Protein AF-A0A2M9HE49-F1 (afdb_monomer)

Nearest PDB structures (foldseek):
  8ivz-assembly1_A  TM=8.130E-01  e=4.202E-01  Mus musculus
  4k1n-assembly1_B  TM=7.961E-01  e=7.640E-01  Mus musculus
  4igg-assembly1_B  TM=8.292E-01  e=1.094E+00  Homo sapiens
  8tsh-assembly1_F  TM=8.563E-01  e=1.309E+00  Caldimonas thermodepolymerans
  3q84-assembly1_A  TM=6.141E-01  e=3.023E+00  Homo sapiens

Structure (mmCIF, N/CA/C/O backbone):
data_AF-A0A2M9HE49-F1
#
_entry.id   AF-A0A2M9HE49-F1
#
loop_
_atom_site.group_PDB
_atom_site.id
_atom_site.type_symbol
_atom_site.label_atom_id
_atom_site.label_alt_id
_atom_site.label_comp_id
_atom_site.label_asym_id
_atom_site.label_entity_id
_atom_site.label_seq_id
_atom_site.pdbx_PDB_ins_code
_atom_site.Cartn_x
_atom_site.Cartn_y
_atom_site.Cartn_z
_atom_site.occupancy
_atom_site.B_iso_or_equiv
_atom_site.auth_seq_id
_atom_site.auth_comp_id
_atom_site.auth_asym_id
_atom_site.auth_atom_id
_atom_site.pdbx_PDB_model_num
ATOM 1 N N . MET A 1 1 ? -28.525 17.114 8.973 1.00 35.94 1 MET A N 1
ATOM 2 C CA . MET A 1 1 ? -27.325 17.925 8.687 1.00 35.94 1 MET A CA 1
ATOM 3 C C . MET A 1 1 ? -26.409 17.083 7.824 1.00 35.94 1 MET A C 1
ATOM 5 O O . MET A 1 1 ? -26.007 16.017 8.269 1.00 35.94 1 MET A O 1
ATOM 9 N N . ALA A 1 2 ? -26.199 17.477 6.568 1.00 41.72 2 ALA A N 1
ATOM 10 C CA . ALA A 1 2 ? -25.338 16.740 5.651 1.00 41.72 2 ALA A CA 1
ATOM 11 C C . ALA A 1 2 ? -23.891 16.848 6.143 1.00 41.72 2 ALA A C 1
ATOM 13 O O . ALA A 1 2 ? -23.376 17.952 6.313 1.00 41.72 2 ALA A O 1
ATOM 14 N N . HIS A 1 3 ? -23.253 15.711 6.410 1.00 42.62 3 HIS A N 1
ATOM 15 C CA . HIS A 1 3 ? -21.817 15.675 6.628 1.00 42.62 3 HIS A CA 1
ATOM 16 C C . HIS A 1 3 ? -21.171 16.053 5.291 1.00 42.62 3 HIS A C 1
ATOM 18 O O . HIS A 1 3 ? -21.186 15.262 4.351 1.00 42.62 3 HIS A O 1
ATOM 24 N N . MET A 1 4 ? -20.696 17.295 5.164 1.00 43.41 4 MET A N 1
ATOM 25 C CA . MET A 1 4 ? -19.858 17.687 4.034 1.00 43.41 4 MET A CA 1
ATOM 26 C C . MET A 1 4 ? -18.634 16.774 4.068 1.00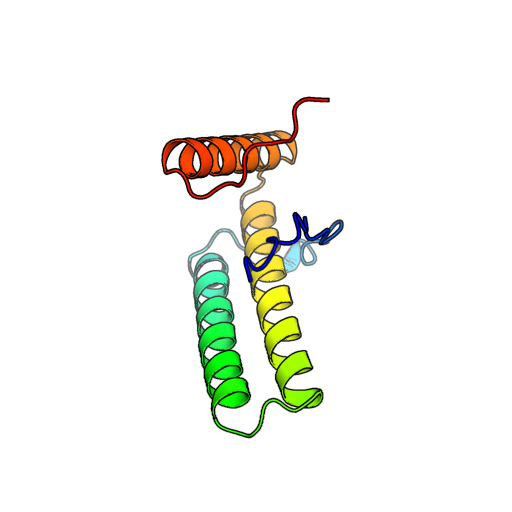 43.41 4 MET A C 1
ATOM 28 O O . MET A 1 4 ? -17.814 16.876 4.982 1.00 43.41 4 MET A O 1
ATOM 32 N N . ALA A 1 5 ? -18.556 15.838 3.122 1.00 51.28 5 ALA A N 1
ATOM 33 C CA . ALA A 1 5 ? -17.382 15.006 2.946 1.00 51.28 5 ALA A CA 1
ATOM 34 C C . ALA A 1 5 ? -16.198 15.948 2.708 1.00 51.28 5 ALA A C 1
ATOM 36 O O . ALA A 1 5 ? -16.173 16.685 1.721 1.00 51.28 5 ALA A O 1
ATOM 37 N N . LYS A 1 6 ? -15.241 15.978 3.641 1.00 53.09 6 LYS A N 1
ATOM 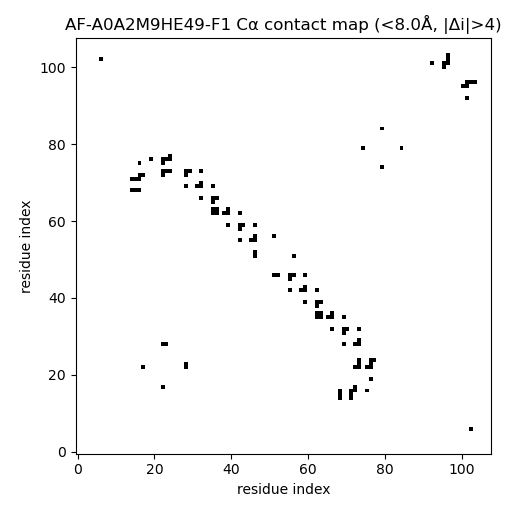38 C CA . LYS A 1 6 ? -13.966 16.648 3.397 1.00 53.09 6 LYS A CA 1
ATOM 39 C C . LYS A 1 6 ? -13.347 15.963 2.181 1.00 53.09 6 LYS A C 1
ATOM 41 O O . LYS A 1 6 ? -12.971 14.798 2.262 1.00 53.09 6 LYS A O 1
ATOM 46 N N . SER A 1 7 ? -13.251 16.693 1.074 1.00 65.38 7 SER A N 1
ATOM 47 C CA . SER A 1 7 ? -12.329 16.388 -0.018 1.00 65.38 7 SER A CA 1
ATOM 48 C C . SER A 1 7 ? -10.918 16.430 0.568 1.00 65.38 7 SER A C 1
ATOM 50 O O . SER A 1 7 ? -10.316 17.496 0.675 1.00 65.38 7 SER A O 1
ATOM 52 N N . GLY A 1 8 ? -10.442 15.292 1.062 1.00 66.44 8 GLY A N 1
ATOM 53 C CA . GLY A 1 8 ? -9.154 15.165 1.726 1.00 66.44 8 GLY A CA 1
ATOM 54 C C . GLY A 1 8 ? -8.305 14.170 0.966 1.00 66.44 8 GLY A C 1
ATOM 55 O O . GLY A 1 8 ? -8.385 12.973 1.225 1.00 66.44 8 GLY A O 1
ATOM 56 N N . GLN A 1 9 ? -7.517 14.660 0.014 1.00 79.69 9 GLN A N 1
ATOM 57 C CA . GLN A 1 9 ? -6.419 13.867 -0.519 1.00 79.69 9 GLN A CA 1
ATOM 58 C C . GLN A 1 9 ? -5.414 13.621 0.614 1.00 79.69 9 GLN A C 1
ATOM 60 O O . GLN A 1 9 ? -5.077 14.540 1.360 1.00 79.69 9 GLN A O 1
ATOM 65 N N . LEU A 1 10 ? -4.959 12.378 0.757 1.00 88.31 10 LEU A N 1
ATOM 66 C CA . LEU A 1 10 ? -3.829 12.045 1.618 1.00 88.31 10 LEU A CA 1
ATOM 67 C C . LEU A 1 10 ? -2.551 12.131 0.785 1.00 88.31 10 LEU A C 1
ATOM 69 O O . LEU A 1 10 ? -2.488 11.584 -0.317 1.00 88.31 10 LEU A O 1
ATOM 73 N N . HIS A 1 11 ? -1.543 12.823 1.308 1.00 90.56 11 HIS A N 1
ATOM 74 C CA . HIS A 1 11 ? -0.226 12.930 0.689 1.00 90.56 11 HIS A CA 1
ATOM 75 C C . HIS A 1 11 ? 0.738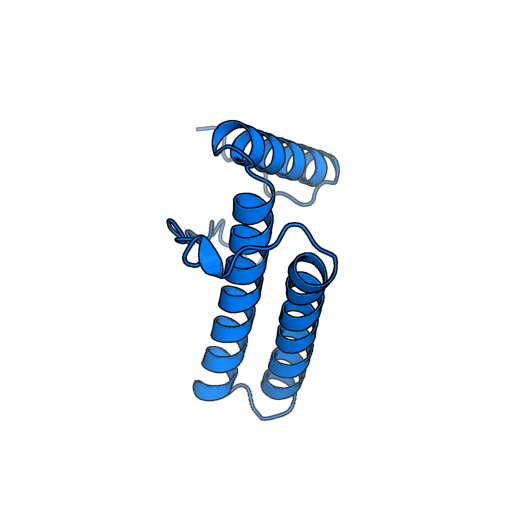 12.024 1.451 1.00 90.56 11 HIS A C 1
ATOM 77 O O . HIS A 1 11 ? 1.083 12.321 2.590 1.00 90.56 11 HIS A O 1
ATOM 83 N N . ILE A 1 12 ? 1.131 10.912 0.830 1.00 90.06 12 ILE A N 1
ATOM 84 C CA . ILE A 1 12 ? 2.013 9.905 1.443 1.00 90.06 12 ILE A CA 1
ATOM 85 C C . ILE A 1 12 ? 3.489 10.332 1.347 1.00 90.06 12 ILE A C 1
ATOM 87 O O . ILE A 1 12 ? 4.266 10.070 2.256 1.00 90.06 12 ILE A O 1
ATOM 91 N N . GLY A 1 13 ? 3.863 11.059 0.287 1.00 91.38 13 GLY A N 1
ATOM 92 C CA . GLY A 1 13 ? 5.259 11.393 -0.013 1.00 91.38 13 GLY A CA 1
ATOM 93 C C . GLY A 1 13 ? 5.955 10.301 -0.833 1.00 91.38 13 GLY A C 1
ATOM 94 O O . GLY A 1 13 ? 5.306 9.375 -1.316 1.00 91.38 13 GLY A O 1
ATOM 95 N N . ALA A 1 14 ? 7.267 10.448 -1.030 1.00 95.19 14 ALA A N 1
ATOM 96 C CA . ALA A 1 14 ? 8.097 9.428 -1.665 1.00 95.19 14 ALA A CA 1
ATOM 97 C C . ALA A 1 14 ? 8.519 8.375 -0.630 1.00 95.19 14 ALA A C 1
ATOM 99 O O . ALA A 1 14 ? 8.863 8.729 0.498 1.00 95.19 14 ALA A O 1
ATOM 100 N N . VAL A 1 15 ? 8.513 7.105 -1.029 1.00 97.19 15 VAL A N 1
ATOM 101 C CA . VAL A 1 15 ? 8.911 5.966 -0.193 1.00 97.19 15 VAL A CA 1
ATOM 102 C C . VAL A 1 15 ? 10.072 5.269 -0.887 1.00 97.19 15 VAL A C 1
ATOM 104 O O . VAL A 1 15 ? 9.951 4.868 -2.043 1.00 97.19 15 VAL A O 1
ATOM 107 N N . GLU A 1 16 ? 11.209 5.174 -0.204 1.00 97.88 16 GLU A N 1
ATOM 108 C CA . GLU A 1 16 ? 12.393 4.498 -0.731 1.00 97.88 16 GLU A CA 1
ATOM 109 C C . GLU A 1 16 ? 12.215 2.975 -0.607 1.00 97.88 16 GLU A C 1
ATOM 111 O O . GLU A 1 16 ? 11.773 2.496 0.443 1.00 97.88 16 GLU A O 1
ATOM 116 N N . PRO A 1 17 ? 12.526 2.181 -1.648 1.00 98.38 17 PRO A N 1
ATOM 117 C CA . PRO A 1 17 ? 12.536 0.733 -1.507 1.00 98.38 17 PRO A CA 1
ATOM 118 C C . PRO A 1 17 ? 13.689 0.286 -0.603 1.00 98.38 17 PRO A C 1
ATOM 120 O O . PRO A 1 17 ? 14.637 1.021 -0.327 1.00 98.38 17 PRO A O 1
ATOM 123 N N . PHE A 1 18 ? 13.651 -0.971 -0.176 1.00 98.38 18 PHE A N 1
ATOM 124 C CA . PHE A 1 18 ? 14.793 -1.579 0.492 1.00 98.38 18 PHE A CA 1
ATOM 125 C C . PHE A 1 18 ? 16.035 -1.585 -0.405 1.00 98.38 18 PHE A C 1
ATOM 127 O O . PHE A 1 18 ? 15.970 -1.493 -1.633 1.00 98.38 18 PHE A O 1
ATOM 134 N N . ARG A 1 19 ? 17.197 -1.749 0.238 1.00 98.31 19 ARG A N 1
ATOM 135 C CA . ARG A 1 19 ? 18.473 -1.948 -0.456 1.00 98.31 19 ARG A CA 1
ATOM 136 C C . ARG A 1 19 ? 18.349 -3.084 -1.474 1.00 98.31 19 ARG A C 1
ATOM 138 O O . ARG A 1 19 ? 17.699 -4.092 -1.206 1.00 98.31 19 ARG A O 1
ATOM 145 N N . ALA A 1 20 ? 19.040 -2.945 -2.603 1.00 96.94 20 ALA A N 1
ATOM 146 C CA . ALA A 1 20 ? 18.929 -3.870 -3.731 1.00 96.94 20 ALA A CA 1
ATOM 147 C C . ALA A 1 20 ? 19.217 -5.344 -3.381 1.00 96.94 20 ALA A C 1
ATOM 149 O O . ALA A 1 20 ? 18.671 -6.235 -4.021 1.00 96.94 20 ALA A O 1
ATOM 150 N N . ASP A 1 21 ? 20.040 -5.620 -2.364 1.00 97.75 21 ASP A N 1
ATOM 151 C CA . ASP A 1 21 ? 20.358 -6.982 -1.920 1.00 97.75 21 ASP A CA 1
ATOM 152 C C . ASP A 1 21 ? 19.228 -7.670 -1.131 1.00 97.75 21 ASP A C 1
ATOM 154 O O . ASP A 1 21 ? 19.296 -8.877 -0.911 1.00 97.75 21 ASP A O 1
ATOM 158 N N . LEU A 1 22 ? 18.191 -6.924 -0.738 1.00 97.88 22 LEU A N 1
ATOM 159 C CA . LEU A 1 22 ? 16.994 -7.422 -0.048 1.00 97.88 22 LEU A CA 1
ATOM 160 C C . LEU A 1 22 ? 15.774 -7.547 -0.973 1.00 97.88 22 LEU A C 1
ATOM 162 O O . LEU A 1 22 ? 14.709 -7.959 -0.520 1.00 97.88 22 LEU A O 1
ATOM 166 N N . LEU A 1 23 ? 15.903 -7.155 -2.244 1.00 98.06 23 LEU A N 1
ATOM 167 C CA . LEU A 1 23 ? 14.815 -7.204 -3.216 1.00 98.06 23 LEU A CA 1
ATOM 168 C C . LEU A 1 23 ? 14.892 -8.494 -4.028 1.00 98.06 23 LEU A C 1
ATOM 170 O O . LEU A 1 23 ? 15.906 -8.792 -4.667 1.00 98.06 23 LEU A O 1
ATOM 174 N N . HIS A 1 24 ? 13.797 -9.250 -4.041 1.00 96.94 24 HIS A N 1
ATOM 175 C CA . HIS A 1 24 ? 13.751 -10.551 -4.701 1.00 96.94 24 HIS A CA 1
ATOM 176 C C . HIS A 1 24 ? 12.548 -10.654 -5.645 1.00 96.94 24 HIS A C 1
ATOM 178 O O . HIS A 1 24 ? 11.420 -10.341 -5.280 1.00 96.94 24 HIS A O 1
ATOM 184 N N . ARG A 1 25 ? 12.764 -11.116 -6.885 1.00 97.69 25 ARG A N 1
ATOM 185 C CA . ARG A 1 25 ? 11.676 -11.398 -7.848 1.00 97.69 25 ARG A CA 1
ATOM 186 C C . ARG A 1 25 ? 11.094 -12.779 -7.608 1.00 97.69 25 ARG A C 1
ATOM 188 O O . ARG A 1 25 ? 11.196 -13.669 -8.453 1.00 97.69 25 ARG A O 1
ATOM 195 N N . ASP A 1 26 ? 10.535 -12.977 -6.427 1.00 98.06 26 ASP A N 1
ATOM 196 C CA . ASP A 1 26 ? 10.028 -14.269 -6.010 1.00 98.06 26 ASP A CA 1
ATOM 197 C C . ASP A 1 26 ? 8.685 -14.180 -5.281 1.00 98.06 26 ASP A C 1
ATOM 199 O O . ASP A 1 26 ? 8.108 -13.118 -5.036 1.00 98.06 26 ASP A O 1
ATOM 203 N N . LYS A 1 27 ? 8.133 -15.361 -5.004 1.00 98.06 27 LYS A N 1
ATOM 204 C CA . LYS A 1 27 ? 6.856 -15.491 -4.311 1.00 98.06 27 LYS A CA 1
ATOM 205 C C . LYS A 1 27 ? 6.902 -14.892 -2.894 1.00 98.06 27 LYS A C 1
ATOM 207 O O . LYS A 1 27 ? 5.940 -14.204 -2.566 1.00 98.06 27 LYS A O 1
ATOM 212 N N . PRO A 1 28 ? 7.935 -15.132 -2.060 1.00 98.25 28 PRO A N 1
ATOM 213 C CA . PRO A 1 28 ? 8.079 -14.458 -0.769 1.00 98.25 28 PRO A CA 1
ATOM 214 C C . PRO A 1 28 ? 7.923 -12.936 -0.834 1.00 98.25 28 PRO A C 1
ATOM 216 O O . PRO A 1 28 ? 7.135 -12.387 -0.069 1.00 98.25 28 PRO A O 1
ATOM 219 N N . GLN A 1 29 ? 8.572 -12.262 -1.789 1.00 98.31 29 GLN A N 1
ATOM 220 C CA . GLN A 1 29 ? 8.441 -10.809 -1.942 1.00 98.31 29 GLN A CA 1
ATOM 221 C C . GLN A 1 29 ? 6.987 -10.375 -2.177 1.00 98.31 29 GLN A C 1
ATOM 223 O O . GLN A 1 29 ? 6.523 -9.403 -1.584 1.00 98.31 29 GLN A O 1
ATOM 228 N N . ALA A 1 30 ? 6.253 -11.103 -3.023 1.00 98.25 30 ALA A N 1
ATOM 229 C CA . ALA A 1 30 ? 4.845 -10.819 -3.287 1.00 98.25 30 ALA A CA 1
ATOM 230 C C . ALA A 1 30 ? 3.931 -11.173 -2.100 1.00 98.25 30 ALA A C 1
ATOM 232 O O . ALA A 1 30 ? 2.934 -10.490 -1.868 1.00 98.25 30 ALA A O 1
ATOM 233 N N . LEU A 1 31 ? 4.258 -12.228 -1.343 1.00 98.69 31 LEU A N 1
ATOM 234 C CA . LEU A 1 31 ? 3.507 -12.618 -0.148 1.00 98.69 31 LEU A CA 1
ATOM 235 C C . LEU A 1 31 ? 3.599 -11.570 0.957 1.00 98.69 31 LEU A C 1
ATOM 237 O O . LEU A 1 31 ? 2.608 -11.388 1.656 1.00 98.69 31 LEU A O 1
ATOM 241 N N . LYS A 1 32 ? 4.708 -10.829 1.059 1.00 98.50 32 LYS A N 1
ATOM 242 C CA . LYS A 1 32 ? 4.847 -9.789 2.082 1.00 98.50 32 LYS A CA 1
ATOM 243 C C . LYS A 1 32 ? 3.747 -8.727 1.986 1.00 98.50 32 LYS A C 1
ATOM 245 O O . LYS A 1 32 ? 3.198 -8.337 3.001 1.00 98.50 32 LYS A O 1
ATOM 250 N N . VAL A 1 33 ? 3.317 -8.357 0.774 1.00 98.75 33 VAL A N 1
ATOM 251 C CA . VAL A 1 33 ? 2.175 -7.435 0.579 1.00 98.75 33 VAL A CA 1
ATOM 252 C C . VAL A 1 33 ? 0.884 -7.979 1.205 1.00 98.75 33 VAL A C 1
ATOM 254 O O . VAL A 1 33 ? 0.094 -7.219 1.760 1.00 98.75 33 VAL A O 1
ATOM 257 N N . LEU A 1 34 ? 0.648 -9.291 1.103 1.00 98.69 34 LEU A N 1
ATOM 258 C CA . LEU A 1 34 ? -0.518 -9.934 1.710 1.00 98.69 34 LEU A CA 1
ATOM 259 C C . LEU A 1 34 ? -0.390 -10.021 3.236 1.00 98.69 34 LEU A C 1
ATOM 261 O O . LEU A 1 34 ? -1.398 -9.865 3.921 1.00 98.69 34 LEU A O 1
ATOM 265 N N . GLU A 1 35 ? 0.813 -10.284 3.743 1.00 98.81 35 GLU A N 1
ATOM 266 C CA . GLU A 1 35 ? 1.109 -10.334 5.179 1.00 98.81 35 GLU A CA 1
ATOM 267 C C . GLU A 1 35 ? 0.821 -8.978 5.835 1.00 98.81 35 GLU A C 1
ATOM 269 O O . GLU A 1 35 ? -0.047 -8.932 6.705 1.00 98.81 35 GLU A O 1
ATOM 274 N N . GLU A 1 36 ? 1.379 -7.874 5.323 1.00 98.81 36 GLU A N 1
ATOM 275 C CA . GLU A 1 36 ? 1.151 -6.546 5.930 1.00 98.81 36 GLU A CA 1
ATOM 276 C C . GLU A 1 36 ? -0.329 -6.146 5.833 1.00 98.81 36 GLU A C 1
ATOM 278 O O . GLU A 1 36 ? -0.913 -5.557 6.740 1.00 98.81 36 GLU A O 1
ATOM 283 N N . ALA A 1 37 ? -0.999 -6.508 4.731 1.00 98.81 37 ALA A N 1
ATOM 284 C CA . ALA A 1 37 ? -2.425 -6.231 4.584 1.00 98.81 37 ALA A CA 1
ATOM 285 C C . ALA A 1 37 ? -3.275 -7.007 5.605 1.00 98.81 37 ALA A C 1
ATOM 287 O O . ALA A 1 37 ? -4.344 -6.534 5.997 1.00 98.81 37 ALA A O 1
ATOM 288 N N . ALA A 1 38 ? -2.830 -8.194 6.027 1.00 98.75 38 ALA A N 1
ATOM 289 C CA . ALA A 1 38 ? -3.464 -8.938 7.107 1.00 98.75 38 ALA A CA 1
ATOM 290 C C . ALA A 1 38 ? -3.166 -8.307 8.478 1.00 98.75 38 ALA A C 1
ATOM 292 O O . ALA A 1 38 ? -4.075 -8.239 9.308 1.00 98.75 38 ALA A O 1
ATOM 293 N N . GLU A 1 39 ? -1.957 -7.790 8.696 1.00 98.75 39 GLU A N 1
ATOM 294 C CA . GLU A 1 39 ? -1.570 -7.090 9.930 1.00 98.75 39 GLU A CA 1
ATOM 295 C C . GLU A 1 39 ? -2.388 -5.802 10.128 1.00 98.75 39 GLU A C 1
ATOM 297 O O . GLU A 1 39 ? -2.975 -5.617 11.196 1.00 98.75 39 GLU A O 1
ATOM 302 N N . VAL A 1 40 ? -2.634 -5.019 9.066 1.00 98.69 40 VAL A N 1
ATOM 303 C CA . VAL A 1 40 ? -3.591 -3.888 9.088 1.00 98.69 40 VAL A CA 1
ATOM 304 C C . VAL A 1 40 ? -4.973 -4.312 9.598 1.00 98.69 40 VAL A C 1
ATOM 306 O O . VAL A 1 40 ? -5.622 -3.586 10.359 1.00 98.69 40 VAL A O 1
ATOM 309 N N . VAL A 1 41 ? -5.463 -5.483 9.178 1.00 98.25 41 VAL A N 1
ATOM 310 C CA . VAL A 1 41 ? -6.781 -5.982 9.601 1.00 98.25 41 VAL A CA 1
ATOM 311 C C . VAL A 1 41 ? -6.787 -6.332 11.088 1.00 98.25 41 VAL A C 1
ATOM 313 O O . VAL A 1 41 ? -7.780 -6.051 11.768 1.00 98.25 41 VAL A O 1
ATOM 316 N N . GLU A 1 42 ? -5.717 -6.932 11.607 1.00 97.81 42 GLU A N 1
ATOM 317 C CA . GLU A 1 42 ? -5.602 -7.235 13.035 1.00 97.81 42 GLU A CA 1
ATOM 318 C C . GLU A 1 42 ? -5.435 -5.964 13.878 1.00 97.81 42 GLU A C 1
ATOM 320 O O . GLU A 1 42 ? -6.177 -5.798 14.849 1.00 97.81 42 GLU A O 1
ATOM 325 N N . ALA A 1 43 ? -4.598 -5.012 13.456 1.00 96.88 43 ALA A N 1
ATOM 326 C CA . ALA A 1 43 ? -4.456 -3.716 14.122 1.00 96.88 43 ALA A CA 1
ATOM 327 C C . ALA A 1 43 ? -5.784 -2.941 14.155 1.00 96.88 43 ALA A C 1
ATOM 329 O O . ALA A 1 43 ? -6.172 -2.384 15.184 1.00 96.88 43 ALA A O 1
ATOM 330 N N . PHE A 1 44 ? -6.565 -2.974 13.069 1.00 97.06 44 PHE A N 1
ATOM 331 C CA . PHE A 1 44 ? -7.897 -2.365 13.053 1.00 97.06 44 PHE A CA 1
ATOM 332 C C . PHE A 1 44 ? -8.861 -3.047 14.033 1.00 97.06 44 PHE A C 1
ATOM 334 O O . PHE A 1 44 ? -9.638 -2.370 14.715 1.00 97.06 44 PHE A O 1
ATOM 341 N N . LYS A 1 45 ? -8.846 -4.386 14.109 1.00 95.19 45 LYS A N 1
ATOM 342 C CA . LYS A 1 45 ? -9.680 -5.130 15.066 1.00 95.19 45 LYS A CA 1
ATOM 343 C C . LYS A 1 45 ? -9.321 -4.766 16.499 1.00 95.19 45 LYS A C 1
ATOM 345 O O . LYS A 1 45 ? -10.242 -4.637 17.308 1.00 95.19 45 LYS A O 1
ATOM 350 N N . ASP A 1 46 ? -8.034 -4.620 16.798 1.00 93.31 46 ASP A N 1
ATOM 351 C CA . ASP A 1 46 ? -7.568 -4.222 18.122 1.00 93.31 46 ASP A CA 1
ATOM 352 C C . ASP A 1 46 ? -8.032 -2.799 18.463 1.00 93.31 46 ASP A C 1
ATOM 354 O O . ASP A 1 46 ? -8.786 -2.606 19.424 1.00 93.31 46 ASP A O 1
ATOM 358 N N . TRP A 1 47 ? -7.737 -1.836 17.579 1.00 92.81 47 TRP A N 1
ATOM 359 C CA . TRP A 1 47 ? -8.170 -0.441 17.700 1.00 92.81 47 TRP A CA 1
ATOM 360 C C . TRP A 1 47 ? -9.683 -0.316 17.924 1.00 92.81 47 TRP A C 1
ATOM 362 O O . TRP A 1 47 ? -10.136 0.416 18.808 1.00 92.81 47 TRP A O 1
ATOM 372 N N . ASN A 1 48 ? -10.491 -1.070 17.172 1.00 91.75 48 ASN A N 1
ATOM 373 C CA . ASN A 1 48 ? -11.948 -1.006 17.256 1.00 91.75 48 ASN A CA 1
ATOM 374 C C . ASN A 1 48 ? -12.532 -1.670 18.520 1.00 91.75 48 ASN A C 1
ATOM 376 O O . ASN A 1 48 ? -13.610 -1.280 18.967 1.00 91.75 48 ASN A O 1
ATOM 380 N N . LYS A 1 49 ? -11.864 -2.677 19.099 1.00 88.62 49 LYS A N 1
ATOM 381 C CA . LYS A 1 49 ? -12.365 -3.411 20.278 1.00 88.62 49 LYS A CA 1
ATOM 382 C C . LYS A 1 49 ? -11.955 -2.783 21.606 1.00 88.62 49 LYS A C 1
ATOM 384 O O . LYS A 1 49 ? -12.712 -2.876 22.571 1.00 88.62 49 LYS A O 1
ATOM 389 N N . HIS A 1 50 ? -10.774 -2.179 21.669 1.00 75.75 50 HIS A N 1
ATOM 390 C CA . HIS A 1 50 ? -10.093 -1.900 22.935 1.00 75.75 50 HIS A CA 1
ATOM 391 C C . HIS A 1 50 ? -9.995 -0.406 23.286 1.00 75.75 50 HIS A C 1
ATOM 393 O O . HIS A 1 50 ? -9.193 -0.011 24.126 1.00 75.75 50 HIS A O 1
ATOM 399 N N . GLY A 1 51 ? -10.891 0.415 22.727 1.00 70.94 51 GLY A N 1
ATOM 400 C CA . GLY A 1 51 ? -11.112 1.794 23.178 1.00 70.94 51 GLY A CA 1
ATOM 401 C C . GLY A 1 51 ? -10.473 2.878 22.313 1.00 70.94 51 GLY A C 1
ATOM 402 O O . GLY A 1 51 ? -10.537 4.043 22.700 1.00 70.94 51 GLY A O 1
ATOM 403 N N . GLN A 1 52 ? -9.928 2.518 21.143 1.00 89.69 52 GLN A N 1
ATOM 404 C CA . GLN A 1 52 ? -9.407 3.452 20.139 1.00 89.69 52 GLN A CA 1
ATOM 405 C C . GLN A 1 52 ? -8.337 4.396 20.705 1.00 89.69 52 GLN A C 1
ATOM 407 O O . GLN A 1 52 ? -8.403 5.617 20.529 1.00 89.69 52 GLN A O 1
ATOM 412 N N . THR A 1 53 ? -7.356 3.840 21.419 1.00 92.31 53 THR A N 1
ATOM 413 C CA . THR A 1 53 ? -6.296 4.640 22.043 1.00 92.31 53 THR A CA 1
ATOM 414 C C . THR A 1 53 ? -5.387 5.292 20.995 1.00 92.31 53 THR A C 1
ATOM 416 O O . THR A 1 53 ? -5.379 4.924 19.817 1.00 92.31 53 THR A O 1
ATOM 419 N N . ALA A 1 54 ? -4.605 6.289 21.421 1.00 92.00 54 ALA A N 1
ATOM 420 C CA . ALA A 1 54 ? -3.611 6.921 20.553 1.00 92.00 54 ALA A CA 1
ATOM 421 C C . ALA A 1 54 ? -2.528 5.931 20.092 1.00 92.00 54 ALA A C 1
ATOM 423 O O . ALA A 1 54 ? -2.090 6.021 18.952 1.00 92.00 54 ALA A O 1
ATOM 424 N N . GLU A 1 55 ? -2.151 4.990 20.961 1.00 92.88 55 GLU A N 1
ATOM 425 C CA . GLU A 1 55 ? -1.212 3.900 20.674 1.00 92.88 55 GLU A CA 1
ATOM 426 C C . GLU A 1 55 ? -1.776 2.965 19.603 1.00 92.88 55 GLU A C 1
ATOM 428 O O . GLU A 1 55 ? -1.208 2.856 18.531 1.00 92.88 55 GLU A O 1
ATOM 433 N N . GLN A 1 56 ? -2.992 2.453 19.777 1.00 93.19 56 GLN A N 1
ATOM 434 C CA . GLN A 1 56 ? -3.622 1.578 18.779 1.00 93.19 56 GLN A CA 1
ATOM 435 C C . GLN A 1 56 ? -3.864 2.266 17.434 1.00 93.19 56 GLN A C 1
ATOM 437 O O . GLN A 1 56 ? -3.860 1.643 16.375 1.00 93.19 56 GLN A O 1
ATOM 442 N N . ARG A 1 57 ? -4.124 3.578 17.465 1.00 94.69 57 ARG A N 1
ATOM 443 C CA . ARG A 1 57 ? -4.213 4.377 16.244 1.00 94.69 57 ARG A CA 1
ATOM 444 C C . ARG A 1 57 ? -2.849 4.488 15.560 1.00 94.69 57 ARG A C 1
ATOM 446 O O . ARG A 1 57 ? -2.820 4.550 14.336 1.00 94.69 57 ARG A O 1
ATOM 453 N N .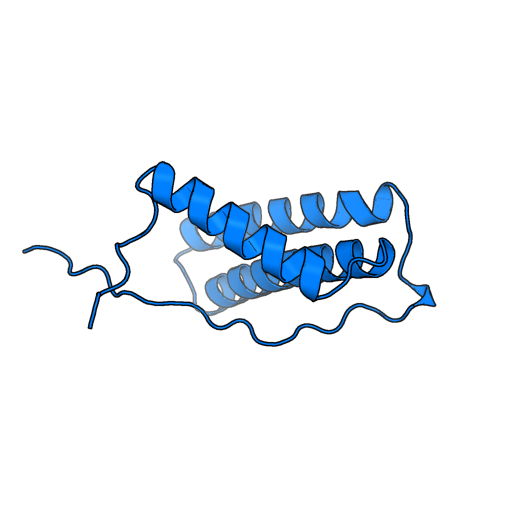 HIS A 1 58 ? -1.771 4.593 16.332 1.00 95.56 58 HIS A N 1
ATOM 454 C CA . HIS A 1 58 ? -0.406 4.597 15.819 1.00 95.56 58 HIS A CA 1
ATOM 455 C C . HIS A 1 58 ? -0.080 3.249 15.180 1.00 95.56 58 HIS A C 1
ATOM 457 O O . HIS A 1 58 ? 0.278 3.241 14.012 1.00 95.56 58 HIS A O 1
ATOM 463 N N . ASP A 1 59 ? -0.348 2.141 15.871 1.00 96.25 59 ASP A N 1
ATOM 464 C CA . ASP A 1 59 ? -0.112 0.789 15.352 1.00 96.25 59 ASP A CA 1
ATOM 465 C C . ASP A 1 59 ? -0.841 0.575 14.019 1.00 96.25 59 ASP A C 1
ATOM 467 O O . ASP A 1 59 ? -0.241 0.190 13.025 1.00 96.25 59 ASP A O 1
ATOM 471 N N . LEU A 1 60 ? -2.124 0.948 13.931 1.00 97.50 60 LEU A N 1
ATOM 472 C CA . LEU A 1 60 ? -2.868 0.860 12.670 1.00 97.50 60 LEU A CA 1
ATOM 473 C C . LEU A 1 60 ? -2.244 1.700 11.537 1.00 97.50 60 LEU A C 1
ATOM 475 O O . LEU A 1 60 ? -2.355 1.332 10.367 1.00 97.50 60 LEU A O 1
ATOM 479 N N . ILE A 1 61 ? -1.638 2.846 11.856 1.00 97.00 61 ILE A N 1
ATOM 480 C CA . ILE A 1 61 ? -0.954 3.688 10.867 1.00 97.00 61 ILE A CA 1
ATOM 481 C C . ILE A 1 61 ? 0.366 3.056 10.434 1.00 97.00 61 ILE A C 1
ATOM 483 O O . ILE A 1 61 ? 0.654 3.095 9.238 1.00 97.00 61 ILE A O 1
ATOM 487 N N . ASP A 1 62 ? 1.118 2.474 11.365 1.00 97.94 62 ASP A N 1
ATOM 488 C CA . ASP A 1 62 ? 2.369 1.773 11.075 1.00 97.94 62 ASP A CA 1
ATOM 489 C C . ASP A 1 62 ? 2.109 0.600 10.129 1.00 97.94 62 ASP A C 1
ATOM 491 O O . ASP A 1 62 ? 2.700 0.550 9.055 1.00 97.94 62 ASP A O 1
ATOM 495 N N . GLU A 1 63 ? 1.095 -0.224 10.409 1.00 98.62 63 GLU A N 1
ATOM 496 C CA . GLU A 1 63 ? 0.735 -1.331 9.515 1.00 98.62 63 GLU A CA 1
ATOM 497 C C . GLU A 1 63 ? 0.304 -0.840 8.119 1.00 98.62 63 GLU A C 1
ATOM 499 O O . GLU A 1 63 ? 0.589 -1.454 7.087 1.00 98.62 63 GLU A O 1
ATOM 504 N N . CYS A 1 64 ? -0.370 0.317 8.036 1.00 98.50 64 CYS A N 1
ATOM 505 C CA . CYS A 1 64 ? -0.688 0.925 6.740 1.00 98.50 64 CYS A CA 1
ATOM 506 C C . CYS A 1 64 ? 0.577 1.371 5.991 1.00 98.50 64 CYS A C 1
ATOM 508 O O . CYS A 1 64 ? 0.620 1.280 4.760 1.00 98.50 64 CYS A O 1
ATOM 510 N N . ALA A 1 65 ? 1.582 1.880 6.707 1.00 98.31 65 ALA A N 1
ATOM 511 C CA . ALA A 1 65 ? 2.866 2.258 6.134 1.00 98.31 65 ALA A CA 1
ATOM 512 C C . ALA A 1 65 ? 3.647 1.023 5.660 1.00 98.31 65 ALA A C 1
ATOM 514 O O . ALA A 1 65 ? 4.213 1.062 4.566 1.00 98.31 65 ALA A O 1
ATOM 515 N N . ASP A 1 66 ? 3.584 -0.088 6.390 1.00 98.69 66 ASP A N 1
ATOM 516 C CA . ASP A 1 66 ? 4.234 -1.339 6.003 1.00 98.69 66 ASP A CA 1
ATOM 517 C C . ASP A 1 66 ? 3.613 -1.938 4.734 1.00 98.69 66 ASP A C 1
ATOM 519 O O . ASP A 1 66 ? 4.344 -2.332 3.823 1.00 98.69 66 AS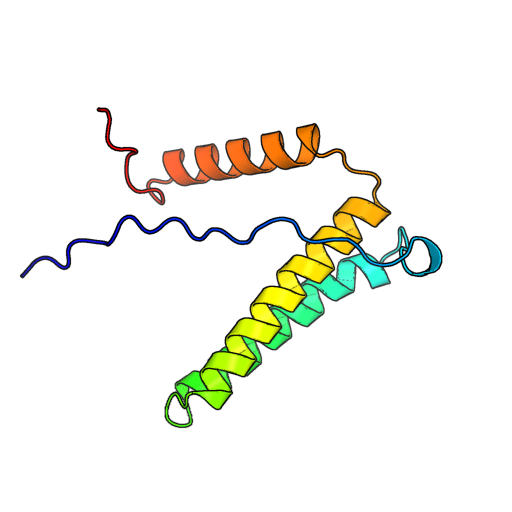P A O 1
ATOM 523 N N . VAL A 1 67 ? 2.287 -1.871 4.551 1.00 98.81 67 VAL A N 1
ATOM 524 C CA . VAL A 1 67 ? 1.650 -2.237 3.265 1.00 98.81 67 VAL A CA 1
ATOM 525 C C . VAL A 1 67 ? 2.195 -1.403 2.102 1.00 98.81 67 VAL A C 1
ATOM 527 O O . VAL A 1 67 ? 2.451 -1.931 1.009 1.00 98.81 67 VAL A O 1
ATOM 530 N N . ILE A 1 68 ? 2.366 -0.094 2.311 1.00 98.50 68 ILE A N 1
ATOM 531 C CA . ILE A 1 68 ? 2.930 0.806 1.299 1.00 98.50 68 ILE A CA 1
ATOM 532 C C . ILE A 1 68 ? 4.379 0.401 1.004 1.00 98.50 68 ILE A C 1
ATOM 534 O O . ILE A 1 68 ? 4.729 0.230 -0.165 1.00 98.50 68 ILE A O 1
ATOM 538 N N . GLN A 1 69 ? 5.194 0.175 2.036 1.00 98.75 69 GLN A N 1
ATOM 539 C CA . GLN A 1 69 ? 6.589 -0.239 1.900 1.00 98.75 69 GLN A CA 1
ATOM 540 C C . GLN A 1 69 ? 6.719 -1.586 1.178 1.00 98.75 69 GLN A C 1
ATOM 542 O O . GLN A 1 69 ? 7.507 -1.706 0.240 1.00 98.75 69 GLN A O 1
ATOM 547 N N . ALA A 1 70 ? 5.923 -2.591 1.548 1.00 98.75 70 ALA A N 1
ATOM 548 C CA . ALA A 1 70 ? 5.915 -3.903 0.906 1.00 98.75 70 ALA A CA 1
ATOM 549 C C . ALA A 1 70 ? 5.527 -3.804 -0.576 1.00 98.75 70 ALA A C 1
ATOM 551 O O . ALA A 1 70 ? 6.127 -4.469 -1.426 1.00 98.75 70 ALA A O 1
ATOM 552 N N . THR A 1 71 ? 4.571 -2.930 -0.903 1.00 98.56 71 THR A N 1
ATOM 553 C CA . THR A 1 71 ? 4.169 -2.663 -2.289 1.00 98.56 71 THR A CA 1
ATOM 554 C C . THR A 1 71 ? 5.297 -1.995 -3.077 1.00 98.56 71 THR A C 1
ATOM 556 O O . THR A 1 71 ? 5.609 -2.440 -4.180 1.00 98.56 71 THR A O 1
ATOM 559 N N . VAL A 1 72 ? 5.953 -0.978 -2.509 1.00 98.56 72 VAL A N 1
ATOM 560 C CA . VAL A 1 72 ? 7.099 -0.285 -3.127 1.00 98.56 72 VAL A CA 1
ATOM 561 C C . VAL A 1 72 ? 8.271 -1.239 -3.343 1.00 98.56 72 VAL A C 1
ATOM 563 O O . VAL A 1 72 ? 8.853 -1.264 -4.426 1.00 98.56 72 VAL A O 1
ATOM 566 N N . ASN A 1 73 ? 8.573 -2.088 -2.361 1.00 98.75 73 ASN A N 1
ATOM 567 C CA . ASN A 1 7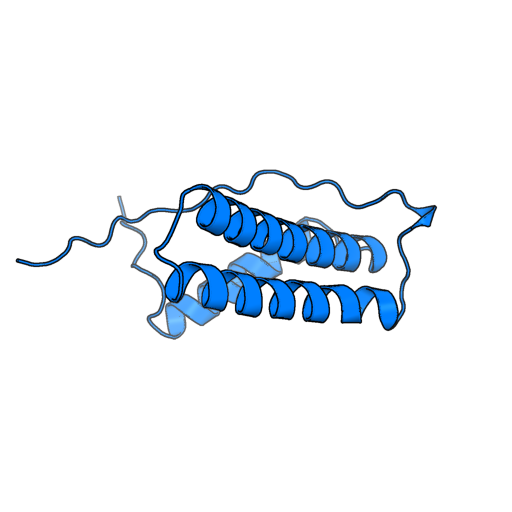3 ? 9.611 -3.109 -2.473 1.00 98.75 73 ASN A CA 1
ATOM 568 C C . ASN A 1 73 ? 9.307 -4.104 -3.595 1.00 98.75 73 ASN A C 1
ATOM 570 O O . ASN A 1 73 ? 10.200 -4.441 -4.367 1.00 98.75 73 ASN A O 1
ATOM 574 N N . LEU A 1 74 ? 8.052 -4.544 -3.729 1.00 98.69 74 LEU A N 1
ATOM 575 C CA . LEU A 1 74 ? 7.645 -5.408 -4.835 1.00 98.69 74 LEU A CA 1
ATOM 576 C C . LEU A 1 74 ? 7.795 -4.698 -6.188 1.00 98.69 74 LEU A C 1
ATOM 578 O O . LEU A 1 74 ? 8.348 -5.28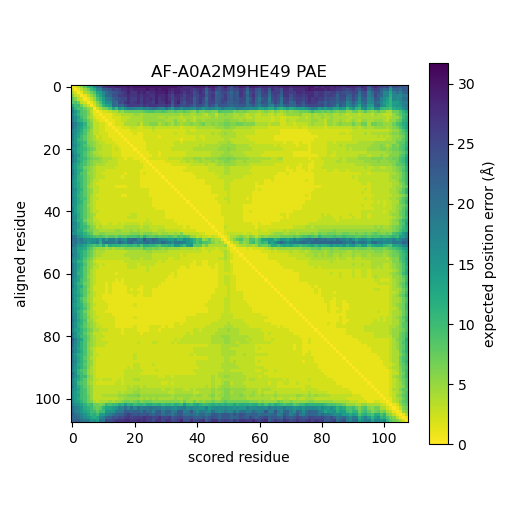2 -7.115 1.00 98.69 74 LEU A O 1
ATOM 582 N N . MET A 1 75 ? 7.344 -3.448 -6.312 1.00 98.50 75 MET A N 1
ATOM 583 C CA . MET A 1 75 ? 7.478 -2.669 -7.551 1.00 98.50 75 MET A CA 1
ATOM 584 C C . MET A 1 75 ? 8.950 -2.486 -7.949 1.00 98.50 75 MET A C 1
ATOM 586 O O . MET A 1 75 ? 9.309 -2.727 -9.101 1.00 98.50 75 MET A O 1
ATOM 590 N N . ALA A 1 76 ? 9.810 -2.147 -6.984 1.00 98.44 76 ALA A N 1
ATOM 591 C CA . ALA A 1 76 ? 11.247 -2.004 -7.192 1.00 98.44 76 ALA A CA 1
ATOM 592 C C . ALA A 1 76 ? 11.915 -3.341 -7.546 1.00 98.44 76 ALA A C 1
ATOM 594 O O . ALA A 1 76 ? 12.710 -3.403 -8.482 1.00 98.44 76 ALA A O 1
ATOM 595 N N . ALA A 1 77 ? 11.556 -4.432 -6.858 1.00 98.38 77 ALA A N 1
ATOM 596 C CA . ALA A 1 77 ? 12.049 -5.769 -7.177 1.00 98.38 77 ALA A CA 1
ATOM 597 C C . ALA A 1 77 ? 11.704 -6.159 -8.619 1.00 98.38 77 ALA A C 1
ATOM 599 O O . ALA A 1 77 ? 12.522 -6.792 -9.282 1.00 98.38 77 ALA A O 1
ATOM 600 N N . MET A 1 78 ? 10.531 -5.751 -9.112 1.00 98.19 78 MET A N 1
ATOM 601 C CA . MET A 1 78 ? 10.054 -6.001 -10.473 1.00 98.19 78 MET A CA 1
ATOM 602 C C . MET A 1 78 ? 10.573 -5.008 -11.526 1.00 98.19 78 MET A C 1
ATOM 604 O O . MET A 1 78 ? 10.244 -5.181 -12.697 1.00 98.19 78 MET A O 1
ATOM 608 N N . GLU A 1 79 ? 11.396 -4.026 -11.139 1.00 97.81 79 GLU A N 1
ATOM 609 C CA . GLU A 1 79 ? 11.921 -2.959 -12.012 1.00 97.81 79 GLU A CA 1
ATOM 610 C C . GLU A 1 79 ? 10.832 -2.109 -12.684 1.00 97.81 79 GLU A C 1
ATOM 612 O O . GLU A 1 79 ? 11.011 -1.641 -13.807 1.00 97.81 79 GLU A O 1
ATOM 617 N N . PHE A 1 80 ? 9.701 -1.892 -12.010 1.00 98.12 80 PHE A N 1
ATOM 618 C CA . PHE A 1 80 ? 8.690 -0.968 -12.521 1.00 98.12 80 PHE A CA 1
ATOM 619 C C . PHE A 1 80 ? 9.200 0.469 -12.468 1.00 98.12 80 PHE A C 1
ATOM 621 O O . PHE A 1 80 ? 9.853 0.883 -11.509 1.00 98.12 80 PHE A O 1
ATOM 628 N N . THR A 1 81 ? 8.877 1.229 -13.506 1.00 97.50 81 THR A N 1
ATOM 629 C CA . THR A 1 81 ? 9.241 2.641 -13.613 1.00 97.50 81 THR A CA 1
ATOM 630 C C . THR A 1 81 ? 8.188 3.543 -12.977 1.00 97.50 81 THR A C 1
ATOM 632 O O . THR A 1 81 ? 7.007 3.194 -12.899 1.00 97.50 81 THR A O 1
ATOM 635 N N . ASP A 1 82 ? 8.600 4.747 -12.579 1.00 96.44 82 ASP A N 1
ATOM 636 C CA . ASP A 1 82 ? 7.686 5.761 -12.042 1.00 96.44 82 ASP A CA 1
ATOM 637 C C . ASP A 1 82 ? 6.552 6.095 -13.027 1.00 96.44 82 ASP A C 1
ATOM 639 O O . ASP A 1 82 ? 5.409 6.262 -12.604 1.00 96.44 82 ASP A O 1
ATOM 643 N N . ASP A 1 83 ? 6.837 6.123 -14.334 1.00 98.12 83 ASP A N 1
ATOM 644 C CA . ASP A 1 83 ? 5.841 6.382 -15.381 1.00 98.12 83 ASP A CA 1
ATOM 645 C C . ASP A 1 83 ? 4.788 5.262 -15.456 1.00 98.12 83 ASP A C 1
ATOM 647 O O . ASP A 1 83 ? 3.586 5.538 -15.523 1.00 98.12 83 ASP A O 1
ATOM 651 N N . GLU A 1 84 ? 5.209 3.993 -15.393 1.00 98.38 84 GLU A N 1
ATOM 652 C CA . GLU A 1 84 ? 4.292 2.843 -15.374 1.00 98.38 84 GLU A CA 1
ATOM 653 C C . GLU A 1 84 ? 3.410 2.847 -14.122 1.00 98.38 84 GLU A C 1
ATOM 655 O O . GLU A 1 84 ? 2.199 2.619 -14.205 1.00 98.38 84 GLU A O 1
ATOM 660 N N . ILE A 1 85 ? 4.002 3.141 -12.962 1.00 97.50 85 ILE A N 1
ATOM 661 C CA . ILE A 1 85 ? 3.285 3.208 -11.686 1.00 97.50 85 ILE A CA 1
ATOM 662 C C . ILE A 1 85 ? 2.290 4.374 -11.700 1.00 97.50 85 ILE A C 1
ATOM 664 O O . ILE A 1 85 ? 1.123 4.190 -11.339 1.00 97.50 85 ILE A O 1
ATOM 668 N N . HIS A 1 86 ? 2.708 5.557 -12.160 1.00 96.50 86 HIS A N 1
ATOM 669 C CA . HIS A 1 86 ? 1.847 6.734 -12.262 1.00 96.50 86 HIS A CA 1
ATOM 670 C C . HIS A 1 86 ? 0.650 6.466 -13.175 1.00 96.50 86 HIS A C 1
ATOM 672 O O . HIS A 1 86 ? -0.496 6.722 -12.792 1.00 96.50 86 HIS A O 1
ATOM 678 N N . GLN A 1 87 ? 0.893 5.890 -14.356 1.00 98.19 87 GLN A N 1
ATOM 679 C CA . GLN A 1 87 ? -0.177 5.543 -15.285 1.00 98.19 87 GLN A CA 1
ATOM 680 C C . GLN A 1 87 ? -1.144 4.524 -14.666 1.00 98.19 87 GLN A C 1
ATOM 682 O O . GLN A 1 87 ? -2.361 4.699 -14.744 1.00 98.19 87 GLN A O 1
ATOM 687 N N . ALA A 1 88 ? -0.635 3.495 -13.980 1.00 98.12 88 ALA A N 1
ATOM 688 C CA . ALA A 1 88 ? -1.473 2.500 -13.313 1.00 98.12 88 ALA A CA 1
ATOM 689 C C . ALA A 1 88 ? -2.352 3.104 -12.197 1.00 98.12 88 ALA A C 1
ATOM 691 O O . ALA A 1 88 ? -3.502 2.673 -12.015 1.00 98.12 88 ALA A O 1
ATOM 692 N N . ILE A 1 89 ? -1.845 4.103 -11.466 1.00 95.94 89 ILE A N 1
ATOM 693 C CA . ILE A 1 89 ? -2.593 4.849 -10.444 1.00 95.94 89 ILE A CA 1
ATOM 694 C C . ILE A 1 89 ? -3.710 5.685 -11.086 1.00 95.94 89 ILE A C 1
ATOM 696 O O . ILE A 1 89 ? -4.856 5.602 -10.629 1.00 95.94 89 ILE A O 1
ATOM 700 N N . GLU A 1 90 ? -3.428 6.431 -12.159 1.00 96.44 90 GLU A N 1
ATOM 701 C CA . GLU A 1 90 ? -4.448 7.208 -12.882 1.00 96.44 90 GLU A CA 1
ATOM 702 C C . GLU A 1 90 ? -5.527 6.300 -13.486 1.00 96.44 90 GLU A C 1
ATOM 704 O O . GLU A 1 90 ? -6.724 6.560 -13.327 1.00 96.44 90 GLU A O 1
ATOM 709 N N . ASP A 1 91 ? -5.140 5.165 -14.070 1.00 97.81 91 ASP A N 1
ATOM 710 C CA . ASP A 1 91 ? -6.086 4.179 -14.590 1.00 97.81 91 ASP A CA 1
ATOM 711 C C . ASP A 1 91 ? -6.956 3.587 -13.469 1.00 97.81 91 ASP A C 1
ATOM 713 O O . ASP A 1 91 ? -8.163 3.375 -13.632 1.00 97.81 91 ASP A O 1
ATOM 717 N N . CYS A 1 92 ? -6.367 3.312 -12.299 1.00 97.06 92 CYS A N 1
ATOM 718 C CA . CYS A 1 92 ? -7.104 2.861 -11.119 1.00 97.06 92 CYS A CA 1
ATOM 719 C C . CYS A 1 92 ? -8.117 3.912 -10.659 1.00 97.06 92 CYS A C 1
ATOM 721 O O . CYS A 1 92 ? -9.279 3.584 -10.386 1.00 97.06 92 CYS A O 1
ATOM 723 N N . ARG A 1 93 ? -7.707 5.182 -10.633 1.00 93.94 93 ARG A N 1
ATOM 724 C CA . ARG A 1 93 ? -8.580 6.309 -10.311 1.00 93.94 93 ARG A CA 1
ATOM 725 C C . ARG A 1 93 ? -9.729 6.415 -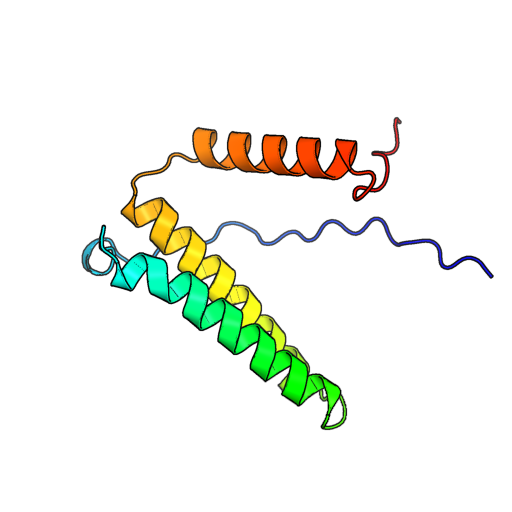11.312 1.00 93.94 93 ARG A C 1
ATOM 727 O O . ARG A 1 93 ? -10.875 6.503 -10.879 1.00 93.94 93 ARG A O 1
ATOM 734 N N . ALA A 1 94 ? -9.458 6.346 -12.615 1.00 95.06 94 ALA A N 1
ATOM 735 C CA . ALA A 1 94 ? -10.473 6.392 -13.667 1.00 95.06 94 ALA A CA 1
ATOM 736 C C . ALA A 1 94 ? -11.487 5.242 -13.539 1.00 95.06 94 ALA A C 1
ATOM 738 O O . ALA A 1 94 ? -12.696 5.464 -13.610 1.00 95.06 94 ALA A O 1
ATOM 739 N N . ARG A 1 95 ? -11.027 4.015 -13.245 1.00 97.12 95 ARG A N 1
ATOM 740 C CA . ARG A 1 95 ? -11.922 2.875 -12.963 1.00 97.12 95 ARG A CA 1
ATOM 741 C C . ARG A 1 95 ? -12.796 3.104 -11.730 1.00 97.12 95 ARG A C 1
ATOM 743 O O . ARG A 1 95 ? -13.948 2.676 -11.717 1.00 97.12 95 ARG A O 1
ATOM 750 N N . ASN A 1 96 ? -12.266 3.722 -10.677 1.00 95.25 96 ASN A N 1
ATOM 751 C CA . ASN A 1 96 ? -13.040 4.034 -9.474 1.00 95.25 96 ASN A CA 1
ATOM 752 C C . ASN A 1 96 ? -14.033 5.183 -9.706 1.00 95.25 96 ASN A C 1
ATOM 754 O O . ASN A 1 96 ? -15.147 5.127 -9.187 1.00 95.25 96 ASN A O 1
ATOM 758 N N . ASP A 1 97 ? -13.670 6.168 -10.525 1.00 93.62 97 ASP A N 1
ATOM 759 C CA . ASP A 1 97 ? -14.540 7.270 -10.945 1.00 93.62 97 ASP A CA 1
ATOM 760 C C . ASP A 1 97 ? -15.725 6.759 -11.777 1.00 93.62 97 ASP A C 1
ATOM 762 O O . ASP A 1 97 ? -16.877 7.006 -11.432 1.00 93.62 97 ASP A O 1
ATOM 766 N N . ALA A 1 98 ? -15.463 5.893 -12.762 1.00 95.38 98 ALA A N 1
ATOM 767 C CA . ALA A 1 98 ? -16.500 5.218 -13.546 1.00 95.38 98 ALA A CA 1
ATOM 768 C C . ALA A 1 98 ? -17.444 4.344 -12.693 1.00 95.38 98 ALA A C 1
ATOM 770 O O . ALA A 1 98 ? -18.570 4.059 -13.096 1.00 95.38 98 ALA A O 1
ATOM 771 N N . ARG A 1 99 ? -17.001 3.917 -11.502 1.00 96.19 99 ARG A N 1
ATOM 772 C CA . ARG A 1 99 ? -17.808 3.178 -10.513 1.00 96.19 99 ARG A CA 1
ATOM 773 C C . ARG A 1 99 ? -18.520 4.093 -9.506 1.00 96.19 99 ARG A C 1
ATOM 775 O O . ARG A 1 99 ? -19.120 3.577 -8.566 1.00 96.19 99 ARG A O 1
ATOM 782 N N . GLY A 1 100 ? -18.421 5.415 -9.650 1.00 94.19 100 GLY A N 1
ATOM 783 C CA . GLY A 1 100 ? -19.021 6.396 -8.741 1.00 94.19 100 GLY A CA 1
ATOM 784 C C . GLY A 1 100 ? -18.393 6.429 -7.343 1.00 94.19 100 GLY A C 1
ATOM 785 O O . GLY A 1 100 ? -19.051 6.843 -6.394 1.00 94.19 100 GLY A O 1
ATOM 786 N N . ARG A 1 101 ? -17.149 5.948 -7.186 1.00 92.81 101 ARG A N 1
ATOM 787 C CA . ARG A 1 101 ? -16.443 5.902 -5.887 1.00 92.81 101 ARG A CA 1
ATOM 788 C C . ARG A 1 101 ? -15.663 7.177 -5.582 1.00 92.81 101 ARG A C 1
ATOM 790 O O . ARG A 1 101 ? -15.322 7.411 -4.428 1.00 92.81 101 ARG A O 1
ATOM 797 N N . MET A 1 102 ? -15.339 7.962 -6.607 1.00 89.69 102 MET A N 1
ATOM 798 C CA . MET A 1 102 ? -14.619 9.221 -6.445 1.00 89.69 102 MET A CA 1
ATOM 799 C C . MET A 1 102 ? -15.612 10.361 -6.237 1.00 89.69 102 MET A C 1
ATOM 801 O O . MET A 1 102 ? -16.668 10.404 -6.866 1.00 89.69 102 MET A O 1
ATOM 805 N N . THR A 1 103 ? -15.254 11.324 -5.392 1.00 81.56 103 THR A N 1
ATOM 806 C CA . THR A 1 103 ? -15.892 12.640 -5.448 1.00 81.56 103 THR A CA 1
ATOM 807 C C . THR A 1 103 ? -15.505 13.317 -6.767 1.00 81.56 103 THR A C 1
ATOM 809 O O . THR A 1 103 ? -14.319 13.270 -7.124 1.00 81.56 103 THR A O 1
ATOM 812 N N . PRO A 1 104 ? -16.450 13.958 -7.483 1.00 71.06 104 PRO A N 1
ATOM 813 C CA . PRO A 1 104 ? -16.126 14.744 -8.669 1.00 71.06 104 PRO A CA 1
ATOM 814 C C . PRO A 1 104 ? -15.005 15.734 -8.343 1.00 71.06 104 PRO A C 1
ATOM 816 O O . PRO A 1 104 ? -15.050 16.380 -7.293 1.00 71.06 104 PRO A O 1
ATOM 819 N N . ARG A 1 105 ? -13.983 15.841 -9.206 1.00 67.75 105 ARG A N 1
ATOM 820 C CA . ARG A 1 105 ? -13.019 16.944 -9.072 1.00 67.75 105 ARG A CA 1
ATOM 821 C C . ARG A 1 105 ? -13.833 18.226 -9.242 1.00 67.75 105 ARG A C 1
ATOM 823 O O . ARG A 1 105 ? -14.571 18.324 -10.221 1.00 67.75 105 ARG A O 1
ATOM 830 N N . SER A 1 106 ? -13.743 19.162 -8.299 1.00 59.03 106 SER A N 1
ATOM 831 C CA . SER A 1 106 ? -14.289 20.500 -8.516 1.00 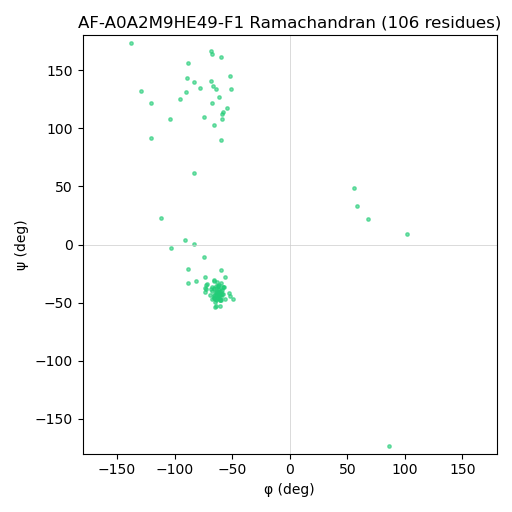59.03 106 SER A CA 1
ATOM 832 C C . SER A 1 106 ? -13.678 21.029 -9.810 1.00 59.03 106 SER A C 1
ATOM 834 O O . SER A 1 106 ? -12.457 21.091 -9.932 1.00 59.03 106 SER A O 1
ATOM 836 N N . THR A 1 107 ? -14.512 21.295 -10.809 1.00 49.44 107 THR A N 1
ATOM 837 C CA . THR A 1 107 ? -14.099 22.083 -11.965 1.00 49.44 107 THR A CA 1
ATOM 838 C C . THR A 1 107 ? -14.046 23.522 -11.477 1.00 49.44 107 THR A C 1
ATOM 840 O O . THR A 1 107 ? -15.099 24.064 -11.132 1.00 49.44 107 THR A O 1
ATOM 843 N N . ASP A 1 108 ? -12.841 24.077 -11.360 1.00 45.06 108 ASP A N 1
ATOM 844 C CA . ASP A 1 108 ? -12.657 25.522 -11.194 1.00 45.06 108 ASP A CA 1
ATOM 845 C C . ASP A 1 108 ? -13.288 26.291 -12.369 1.00 45.06 108 ASP A C 1
ATOM 847 O O . ASP A 1 108 ? -13.246 25.772 -13.514 1.00 45.06 108 ASP A O 1
#

pLDDT: mean 90.59, std 15.03, range [35.94, 98.81]

Solvent-accessible surface area (backbone atoms only — not comparable to full-atom values): 6409 Å² total; per-residue (Å²): 132,84,78,76,76,76,90,67,86,83,84,87,75,91,78,82,54,71,60,74,93,78,48,50,88,47,66,71,44,59,46,44,34,56,51,29,52,48,47,30,53,51,32,44,51,48,22,74,71,73,74,58,42,74,64,39,52,46,51,30,48,50,30,50,48,45,29,51,49,33,46,43,30,40,40,55,38,69,68,62,47,71,68,59,52,51,51,52,50,52,52,50,50,51,56,36,42,78,67,68,72,51,79,79,77,82,79,129

Sequence (108 aa):
MAHMAKSGQLHIGAVEPFRADLLHRDKPQALKVLEEAAEVVEAFKDWNKHGQTAEQRHDLIDECADVIQATVNLMAAMEFTDDEIHQAIEDCRARNDARGRMTPRSTD

Secondary structure (DSSP, 8-state):
---------------PPPPGGG--SSHHHHHHHHHHHHHHHHHHHHHHHTT--HHHHHHHHHHHHHHHHHHHHHHHHTT--HHHHHHHHHHHHHHHHHTT-SPPPP--

Foldseek 3Di:
DDPPPPPDDDDPDDDDADDPVPAAPDPVLVVQLVVLVVQLVVLVVCCVPPPNDPVSVVSNVVSVVSNVRSVVSNCVSVVHDPVNVVVVVVVVVVVCVVVVNDDPDPDD

InterPro domains:
  IPR021130 Phosphoribosyl-ATP pyrophosphohydrolase-like [PF01503] (19-90)

Mean predicted aligned error: 5.63 Å

Radius of gyration: 17.07 Å; Cα contacts (8 Å, |Δi|>4): 64; chains: 1; bounding box: 48×41×39 Å

Organism: NCBI:txid2045441